Protein AF-A0A421CAV8-F1 (afdb_monomer_lite)

Radius of gyration: 19.78 Å; chains: 1; bounding box: 49×30×62 Å

Secondary structure (DSSP, 8-state):
-HHHHHHHHHHHHHHHHHTTTT--------EEEEEEEEETTS-EEEEEEEEEEEETTEEEEEEEETTEEEEEEEEEEEESEEEEEEEEGGG-EEEEEEEETTEEEEEEEETTTTEEEEEEEEE-

Foldseek 3Di:
DVVVVVVVVVVVVVCCVVVCVVDPQDDDPAAKKWKWWQWPVRDIFIKMDHWDDPDRFWIWGWIGTPNDIFIKIWTWDPPPFTWMWMATPPRQKIFTWTDDHFKIKGKMFGVVVTIIGIMMIGGD

pLDDT: mean 87.34, std 12.1, range [49.62, 98.44]

Sequence (124 aa):
MKKRFLTALSIFAIIVLLSGCLFFGLPNLNGSWDAVMLYSDGSSDIATFHIEQHVVYNYRGRFCLDSNCKELFGMISNDHEVSINTWTSESGIDFAGSVNKNTMSGTFTIFEPLAEGTWEATRR

Structure (mmCIF, N/CA/C/O backbone):
data_AF-A0A421CAV8-F1
#
_entry.id   AF-A0A421CAV8-F1
#
loop_
_atom_site.group_PDB
_atom_site.id
_atom_site.type_symbol
_atom_site.label_atom_id
_atom_site.label_alt_id
_atom_site.label_comp_id
_atom_site.label_asym_id
_atom_site.label_entity_id
_atom_site.label_seq_id
_atom_site.pdbx_PDB_ins_code
_atom_site.Cartn_x
_atom_site.Cartn_y
_atom_site.Cartn_z
_atom_site.occupancy
_atom_site.B_iso_or_equiv
_atom_site.auth_seq_id
_atom_site.auth_comp_id
_atom_site.auth_asym_id
_atom_site.auth_atom_id
_atom_site.pdbx_PDB_model_num
ATOM 1 N N . MET A 1 1 ? -34.389 16.449 43.320 1.00 55.62 1 MET A N 1
ATOM 2 C CA . MET A 1 1 ? -34.239 16.363 41.846 1.00 55.62 1 MET A CA 1
ATOM 3 C C . MET A 1 1 ? -32.785 16.285 41.370 1.00 55.62 1 MET A C 1
ATOM 5 O O . MET A 1 1 ? -32.514 15.442 40.529 1.00 55.62 1 MET A O 1
ATOM 9 N N . LYS A 1 2 ? -31.830 17.049 41.933 1.00 60.19 2 LYS A N 1
ATOM 10 C CA . LYS A 1 2 ? -30.416 17.061 41.482 1.00 60.19 2 LYS A CA 1
ATOM 11 C C . LYS A 1 2 ? -29.696 15.697 41.488 1.00 60.19 2 LYS A C 1
ATOM 13 O O . LYS A 1 2 ? -28.992 15.393 40.536 1.00 60.19 2 LYS A O 1
ATOM 18 N N . LYS A 1 3 ? -29.907 14.847 42.508 1.00 64.06 3 LYS A N 1
ATOM 19 C CA . LYS A 1 3 ? -29.233 13.532 42.604 1.00 64.06 3 LYS A CA 1
ATOM 20 C C . LYS A 1 3 ? -29.583 12.587 41.449 1.00 64.06 3 LYS A C 1
ATOM 22 O O . LYS A 1 3 ? -28.676 12.033 40.854 1.00 64.06 3 LYS A O 1
ATOM 27 N N . ARG A 1 4 ? -30.872 12.462 41.100 1.00 70.88 4 ARG A N 1
ATOM 28 C CA . ARG A 1 4 ? -31.343 11.568 40.021 1.00 70.88 4 ARG A CA 1
ATOM 29 C C . ARG A 1 4 ? -30.839 12.001 38.641 1.00 70.88 4 ARG A C 1
ATOM 31 O O . ARG A 1 4 ? -30.532 11.153 37.814 1.00 70.88 4 ARG A O 1
ATOM 38 N N . PHE A 1 5 ? -30.714 13.311 38.426 1.00 77.19 5 PHE A N 1
ATOM 39 C CA . PHE A 1 5 ? -30.167 13.873 37.192 1.00 77.19 5 PHE A CA 1
ATOM 40 C C . PHE A 1 5 ? -28.678 13.535 37.017 1.00 77.19 5 PHE A C 1
ATOM 42 O O . PHE A 1 5 ? -28.275 13.071 35.958 1.00 77.19 5 PHE A O 1
ATOM 49 N N . LEU A 1 6 ? -27.876 13.668 38.081 1.00 78.62 6 LEU A N 1
ATOM 50 C CA . LEU A 1 6 ? -26.456 13.288 38.081 1.00 78.62 6 LEU A CA 1
ATOM 51 C C . LEU A 1 6 ? -26.235 11.786 37.852 1.00 78.62 6 LEU A C 1
ATOM 53 O O . LEU A 1 6 ? -25.294 11.404 37.158 1.00 78.62 6 LEU A O 1
ATOM 57 N N . THR A 1 7 ? -27.110 10.935 38.398 1.00 81.50 7 THR A N 1
ATOM 58 C CA . THR A 1 7 ? -27.039 9.484 38.165 1.00 81.50 7 THR A CA 1
ATOM 59 C C . THR A 1 7 ? -27.330 9.145 36.706 1.00 81.50 7 THR A C 1
ATOM 61 O O . THR A 1 7 ? -26.589 8.376 36.104 1.00 81.50 7 THR A O 1
ATOM 64 N N . ALA A 1 8 ? -28.357 9.763 36.114 1.00 83.25 8 ALA A N 1
ATOM 65 C CA . ALA A 1 8 ? -28.691 9.570 34.705 1.00 83.25 8 ALA A CA 1
ATOM 66 C C . ALA A 1 8 ? -27.563 10.043 33.772 1.00 83.25 8 ALA A C 1
ATOM 68 O O . ALA A 1 8 ? -27.222 9.336 32.828 1.00 83.25 8 ALA A O 1
ATOM 69 N N . LEU A 1 9 ? -26.933 11.186 34.073 1.00 83.88 9 LEU A N 1
ATOM 70 C CA . LEU A 1 9 ? -25.809 11.702 33.288 1.00 83.88 9 LEU A CA 1
ATOM 71 C C . LEU A 1 9 ? -24.584 10.777 33.351 1.00 83.88 9 LEU A C 1
ATOM 73 O O . LEU A 1 9 ? -23.939 10.549 32.335 1.00 83.88 9 LEU A O 1
ATOM 77 N N . SER A 1 10 ? -24.285 10.218 34.530 1.00 82.94 10 SER A N 1
ATOM 78 C CA . SER A 1 10 ? -23.174 9.267 34.692 1.00 82.94 10 SER A CA 1
ATOM 79 C C . SER A 1 10 ? -23.426 7.969 33.936 1.00 82.94 10 SER A C 1
ATOM 81 O O . SER A 1 10 ? -22.530 7.475 33.265 1.00 82.94 10 SER A O 1
ATOM 83 N N . ILE A 1 11 ? -24.649 7.434 33.998 1.00 85.94 11 ILE A N 1
ATOM 84 C CA . ILE A 1 11 ? -25.018 6.226 33.251 1.00 85.94 11 ILE A CA 1
ATOM 85 C C . ILE A 1 11 ? -24.917 6.490 31.745 1.00 85.94 11 ILE A C 1
ATOM 87 O O . ILE A 1 11 ? -24.353 5.673 31.027 1.00 85.94 11 ILE A O 1
ATOM 91 N N . PHE A 1 12 ? -25.387 7.646 31.270 1.00 80.38 12 PHE A N 1
ATOM 92 C CA . PHE A 1 12 ? -25.267 8.024 29.862 1.00 80.38 12 PHE A CA 1
ATOM 93 C C . PHE A 1 12 ? -23.803 8.173 29.427 1.00 80.38 12 PHE A C 1
ATOM 95 O O . PHE A 1 12 ? -23.419 7.630 28.397 1.00 80.38 12 PHE A O 1
ATOM 102 N N . ALA A 1 13 ? -22.963 8.829 30.233 1.00 78.44 13 ALA A N 1
ATOM 103 C CA . ALA A 1 13 ? -21.532 8.949 29.962 1.00 78.44 13 ALA A CA 1
ATOM 104 C C . ALA A 1 13 ? -20.838 7.578 29.910 1.00 78.44 13 ALA A C 1
ATOM 106 O O . ALA A 1 13 ? -20.048 7.328 29.006 1.00 78.44 13 ALA A O 1
ATOM 107 N N . ILE A 1 14 ? -21.175 6.668 30.832 1.00 81.38 14 ILE A N 1
ATOM 108 C CA . ILE A 1 14 ? -20.668 5.290 30.839 1.00 81.38 14 ILE A CA 1
ATOM 109 C C . ILE A 1 14 ? -21.121 4.540 29.584 1.00 81.38 14 ILE A C 1
ATOM 111 O O . ILE A 1 14 ? -20.306 3.872 28.962 1.00 81.38 14 ILE A O 1
ATOM 115 N N . ILE A 1 15 ? -22.386 4.672 29.176 1.00 77.81 15 ILE A N 1
ATOM 116 C CA . ILE A 1 15 ? -22.902 4.034 27.958 1.00 77.81 15 ILE A CA 1
ATOM 117 C C . ILE A 1 15 ? -22.179 4.569 26.721 1.00 77.81 15 ILE A C 1
ATOM 119 O O . ILE A 1 15 ? -21.772 3.768 25.896 1.00 77.81 15 ILE A O 1
ATOM 123 N N . VAL A 1 16 ? -21.964 5.882 26.608 1.00 70.38 16 VAL A N 1
ATOM 124 C CA . VAL A 1 16 ? -21.239 6.497 25.479 1.00 70.38 16 VAL A CA 1
ATOM 125 C C . VAL A 1 16 ? -19.764 6.074 25.442 1.00 70.38 16 VAL A C 1
ATOM 127 O O . VAL A 1 16 ? -19.203 5.870 24.366 1.00 70.38 16 VAL A O 1
ATOM 130 N N . LEU A 1 17 ? -19.130 5.916 26.609 1.00 67.06 17 LEU A N 1
ATOM 131 C CA . LEU A 1 17 ? -17.759 5.409 26.724 1.00 67.06 17 LEU A CA 1
ATOM 132 C C . LEU A 1 17 ? -17.670 3.918 26.362 1.00 67.06 17 LEU A C 1
ATOM 134 O O . LEU A 1 17 ? -16.747 3.514 25.660 1.00 67.06 17 LEU A O 1
ATOM 138 N N . LEU A 1 18 ? -18.631 3.106 26.813 1.00 65.50 18 LEU A N 1
ATOM 139 C CA . LEU A 1 18 ? -18.684 1.662 26.559 1.00 65.50 18 LEU A CA 1
ATOM 140 C C . LEU A 1 18 ? -19.175 1.312 25.151 1.00 65.50 18 LEU A C 1
ATOM 142 O O . LEU A 1 18 ? -18.811 0.262 24.631 1.00 65.50 18 LEU A O 1
ATOM 146 N N . SER A 1 19 ? -19.984 2.166 24.521 1.00 64.12 19 SER A N 1
ATOM 147 C CA . SER A 1 19 ? -20.506 1.942 23.170 1.00 64.12 19 SER A CA 1
ATOM 148 C C . SER A 1 19 ? -19.455 2.147 22.083 1.00 64.12 19 SER A C 1
ATOM 150 O O . SER A 1 19 ? -19.751 1.935 20.910 1.00 64.12 19 SER A O 1
ATOM 152 N N . GLY A 1 20 ? -18.249 2.603 22.439 1.00 52.69 20 GLY A N 1
ATOM 153 C CA . GLY A 1 20 ? -17.198 2.892 21.469 1.00 52.69 20 GLY A CA 1
ATOM 154 C C . GLY A 1 20 ? -17.540 4.051 20.529 1.00 52.69 20 GLY A C 1
ATOM 155 O O . GLY A 1 20 ? -16.786 4.300 19.599 1.00 52.69 20 GLY A O 1
ATOM 156 N N . CYS A 1 21 ? -18.622 4.806 20.776 1.00 53.78 21 CYS A N 1
ATOM 157 C CA . CYS A 1 21 ? -19.035 5.939 19.935 1.00 53.78 21 CYS A CA 1
ATOM 158 C C . CYS A 1 21 ? -18.018 7.095 19.921 1.00 53.78 21 CYS A C 1
ATOM 160 O O . CYS A 1 21 ? -18.151 8.007 19.113 1.00 53.78 21 CYS A O 1
ATOM 162 N N . LEU A 1 22 ? -17.017 7.067 20.807 1.00 50.62 22 LEU A N 1
ATOM 163 C CA . LEU A 1 22 ? -15.892 8.007 20.819 1.00 50.62 22 LEU A CA 1
ATOM 164 C C . LEU A 1 22 ? -14.696 7.541 19.976 1.00 50.62 22 LEU A C 1
ATOM 166 O O . LEU A 1 22 ? -13.793 8.333 19.721 1.00 50.62 22 LEU A O 1
ATOM 170 N N . PHE A 1 23 ? -14.684 6.288 19.522 1.00 49.62 23 PHE A N 1
ATOM 171 C CA . PHE A 1 23 ? -13.670 5.779 18.613 1.00 49.62 23 PHE A CA 1
ATOM 172 C C . PHE A 1 23 ? -14.286 5.669 17.224 1.00 49.62 23 PHE A C 1
ATOM 174 O O . PHE A 1 23 ? -14.970 4.700 16.902 1.00 49.62 23 PHE A O 1
ATOM 181 N N . PHE A 1 24 ? -13.999 6.654 16.374 1.00 54.22 24 PHE A N 1
ATOM 182 C CA . PHE A 1 24 ? -14.008 6.442 14.929 1.00 54.22 24 PHE A CA 1
ATOM 183 C C . PHE A 1 24 ? -12.939 5.384 14.633 1.00 54.22 24 PHE A C 1
ATOM 185 O O . PHE A 1 24 ? -11.774 5.705 14.412 1.00 54.22 24 PHE A O 1
ATOM 192 N N . GLY A 1 25 ? -13.311 4.112 14.787 1.00 63.50 25 GLY A N 1
ATOM 193 C CA . GLY A 1 25 ? -12.400 2.985 14.692 1.00 63.50 25 GLY A CA 1
ATOM 194 C C . GLY A 1 25 ? -11.810 2.943 13.296 1.00 63.50 25 GLY A C 1
ATOM 195 O O . GLY A 1 25 ? -12.515 2.647 12.334 1.00 63.50 25 GLY A O 1
ATOM 196 N N . LEU A 1 26 ? -10.524 3.265 13.185 1.00 76.19 26 LEU A N 1
ATOM 197 C CA . LEU A 1 26 ? -9.790 3.016 11.957 1.00 76.19 26 LEU A CA 1
ATOM 198 C C . LEU A 1 26 ? -9.801 1.509 11.672 1.00 76.19 26 LEU A C 1
ATOM 200 O O . LEU A 1 26 ? -9.791 0.706 12.615 1.00 76.19 26 LEU A O 1
ATOM 204 N N . PRO A 1 27 ? -9.837 1.104 10.394 1.00 81.12 27 PRO A N 1
ATOM 205 C CA . PRO A 1 27 ? -9.771 -0.296 10.035 1.00 81.12 27 PRO A CA 1
ATOM 206 C C . PRO A 1 27 ? -8.479 -0.886 10.589 1.00 81.12 27 PRO A C 1
ATOM 208 O O . PRO A 1 27 ? -7.408 -0.287 10.513 1.00 81.12 27 PRO A O 1
ATOM 211 N N . ASN A 1 28 ? -8.595 -2.081 11.159 1.00 86.56 28 ASN A N 1
ATOM 212 C CA . ASN A 1 28 ? -7.429 -2.857 11.535 1.00 86.56 28 ASN A CA 1
ATOM 213 C C . ASN A 1 28 ? -6.724 -3.277 10.245 1.00 86.56 28 ASN A C 1
ATOM 215 O O . ASN A 1 28 ? -7.293 -4.083 9.507 1.00 86.56 28 ASN A O 1
ATOM 219 N N . LEU A 1 29 ? -5.520 -2.764 9.988 1.00 90.81 29 LEU A N 1
ATOM 220 C CA . LEU A 1 29 ? -4.727 -3.105 8.800 1.00 90.81 29 LEU A CA 1
ATOM 221 C C . LEU A 1 29 ? -3.773 -4.280 9.020 1.00 90.81 29 LEU A C 1
ATOM 223 O O . LEU A 1 29 ? -3.183 -4.758 8.055 1.00 90.81 29 LEU A O 1
ATOM 227 N N . ASN A 1 30 ? -3.649 -4.784 10.252 1.00 92.81 30 ASN A N 1
ATOM 228 C CA . ASN A 1 30 ? -2.702 -5.849 10.582 1.00 92.81 30 ASN A CA 1
ATOM 229 C C . ASN A 1 30 ? -2.851 -7.077 9.676 1.00 92.81 30 ASN A C 1
ATOM 231 O O . ASN A 1 30 ? -3.967 -7.485 9.341 1.00 92.81 30 ASN A O 1
ATOM 235 N N . GLY A 1 31 ? -1.723 -7.701 9.352 1.00 94.88 31 GLY A N 1
ATOM 236 C CA . GLY A 1 31 ? -1.669 -8.948 8.597 1.00 94.88 31 GLY A CA 1
ATOM 237 C C . GLY A 1 31 ? -1.088 -8.784 7.199 1.00 94.88 31 GLY A C 1
ATOM 238 O O . GLY A 1 31 ? -0.372 -7.825 6.914 1.00 94.88 31 GLY A O 1
ATOM 239 N N . SER A 1 32 ? -1.357 -9.772 6.347 1.00 96.06 32 SER A N 1
ATOM 240 C CA . SER A 1 32 ? -0.816 -9.829 4.988 1.00 96.06 32 SER A CA 1
ATOM 241 C C . SER A 1 32 ? -1.879 -9.443 3.966 1.00 96.06 32 SER A C 1
ATOM 243 O O . SER A 1 32 ? -3.040 -9.832 4.103 1.00 96.06 32 SER A O 1
ATOM 245 N N . TRP A 1 33 ? -1.467 -8.705 2.945 1.00 96.56 33 TRP A N 1
ATOM 246 C CA . TRP A 1 33 ? -2.314 -8.254 1.852 1.00 96.56 33 TRP A CA 1
ATOM 247 C C . TRP A 1 33 ? -1.639 -8.585 0.532 1.00 96.56 33 TRP A C 1
ATOM 249 O O . TRP A 1 33 ? -0.518 -8.141 0.284 1.00 96.56 33 TRP A O 1
ATOM 259 N N . ASP A 1 34 ? -2.325 -9.361 -0.294 1.00 97.00 34 ASP A N 1
ATOM 260 C CA . ASP A 1 34 ? -1.890 -9.690 -1.645 1.00 97.00 34 ASP A CA 1
ATOM 261 C C . ASP A 1 34 ? -2.282 -8.537 -2.564 1.00 97.00 34 ASP A C 1
ATOM 263 O O . ASP A 1 34 ? -3.453 -8.166 -2.605 1.00 97.00 34 ASP A O 1
ATOM 267 N N . ALA A 1 35 ? -1.305 -7.948 -3.248 1.00 96.81 35 ALA A N 1
ATOM 268 C CA . ALA A 1 35 ? -1.468 -6.755 -4.061 1.00 96.81 35 ALA A CA 1
ATOM 269 C C . ALA A 1 35 ? -1.193 -7.038 -5.536 1.00 96.81 35 ALA A C 1
ATOM 271 O O . ALA A 1 35 ? -0.244 -7.739 -5.877 1.00 96.81 35 ALA A O 1
ATOM 272 N N . VAL A 1 36 ? -1.997 -6.439 -6.404 1.00 97.62 36 VAL A N 1
ATOM 273 C CA . VAL A 1 36 ? -1.757 -6.360 -7.842 1.00 97.62 36 VAL A CA 1
ATOM 274 C C . VAL A 1 36 ? -1.388 -4.921 -8.161 1.00 97.62 36 VAL A C 1
ATOM 276 O O . VAL A 1 36 ? -2.158 -4.004 -7.875 1.00 97.62 36 VAL A O 1
ATOM 279 N N . MET A 1 37 ? -0.204 -4.724 -8.732 1.00 97.12 37 MET A N 1
ATOM 280 C CA . MET A 1 37 ? 0.273 -3.435 -9.222 1.00 97.12 37 MET A CA 1
ATOM 281 C C . MET A 1 37 ? 0.057 -3.384 -10.729 1.00 97.12 37 MET A C 1
ATOM 283 O O . MET A 1 37 ? 0.509 -4.273 -11.440 1.00 97.12 37 MET A O 1
ATOM 287 N N . LEU A 1 38 ? -0.636 -2.358 -11.212 1.00 98.25 38 LEU A N 1
ATOM 288 C CA . LEU A 1 38 ? -0.863 -2.089 -12.628 1.00 98.25 38 LEU A CA 1
ATOM 289 C C . LEU A 1 38 ? -0.115 -0.811 -13.000 1.00 98.25 38 LEU A C 1
ATOM 291 O O . LEU A 1 38 ? -0.473 0.272 -12.535 1.00 98.25 38 LEU A O 1
ATOM 295 N N . TYR A 1 39 ? 0.918 -0.945 -13.821 1.00 97.44 39 TYR A N 1
ATOM 296 C CA . TYR A 1 39 ? 1.751 0.164 -14.269 1.00 97.44 39 TYR A CA 1
ATOM 297 C C . TYR A 1 39 ? 1.067 0.943 -15.392 1.00 97.44 39 TYR A C 1
ATOM 299 O O . TYR A 1 39 ? 0.274 0.399 -16.165 1.00 97.44 39 TYR A O 1
ATOM 307 N N . SER A 1 40 ? 1.409 2.224 -15.527 1.00 96.44 40 SER A N 1
ATOM 308 C CA . SER A 1 40 ? 0.868 3.095 -16.581 1.00 96.44 40 SER A CA 1
ATOM 309 C C . SER A 1 40 ? 1.181 2.626 -18.010 1.00 96.44 40 SER A C 1
ATOM 311 O O . SER A 1 40 ? 0.488 3.025 -18.944 1.00 96.44 40 SER A O 1
ATOM 313 N N . ASP A 1 41 ? 2.193 1.774 -18.206 1.00 95.25 41 ASP A N 1
ATOM 314 C CA . ASP A 1 41 ? 2.510 1.158 -19.504 1.00 95.25 41 ASP A CA 1
ATOM 315 C C . ASP A 1 41 ? 1.635 -0.069 -19.838 1.00 95.25 41 ASP A C 1
ATOM 317 O O . ASP A 1 41 ? 1.749 -0.643 -20.923 1.00 95.25 41 ASP A O 1
ATOM 321 N N . GLY A 1 42 ? 0.734 -0.451 -18.927 1.00 95.81 42 GLY A N 1
ATOM 322 C CA . GLY A 1 42 ? -0.176 -1.584 -19.056 1.00 95.81 42 GLY A CA 1
ATOM 323 C C . GLY A 1 42 ? 0.390 -2.917 -18.563 1.00 95.81 42 GLY A C 1
ATOM 324 O O . GLY A 1 42 ? -0.334 -3.914 -18.595 1.00 95.81 42 GLY A O 1
ATOM 325 N N . SER A 1 43 ? 1.646 -2.962 -18.109 1.00 96.62 43 SER A N 1
ATOM 326 C CA . SER A 1 43 ? 2.206 -4.135 -17.433 1.00 96.62 43 SER A CA 1
ATOM 327 C C . SER A 1 43 ? 1.659 -4.277 -16.007 1.00 96.62 43 SER A C 1
ATOM 329 O O . SER A 1 43 ? 1.073 -3.345 -15.447 1.00 96.62 43 SER A O 1
ATOM 331 N N . SER A 1 44 ? 1.815 -5.460 -15.411 1.00 96.62 44 SER A N 1
ATOM 332 C CA . SER A 1 44 ? 1.336 -5.724 -14.054 1.00 96.62 44 SER A CA 1
ATOM 333 C C . SER A 1 44 ? 2.238 -6.680 -13.290 1.00 96.62 44 SER A C 1
ATOM 335 O O . SER A 1 44 ? 2.633 -7.700 -13.856 1.00 96.62 44 SER A O 1
ATOM 337 N N . ASP A 1 45 ? 2.411 -6.422 -11.996 1.00 96.25 45 ASP A N 1
ATOM 338 C CA . ASP A 1 45 ? 3.134 -7.286 -11.063 1.00 96.25 45 ASP A CA 1
ATOM 339 C C . ASP A 1 45 ? 2.271 -7.672 -9.859 1.00 96.25 45 ASP A C 1
ATOM 341 O O . ASP A 1 45 ? 1.255 -7.041 -9.548 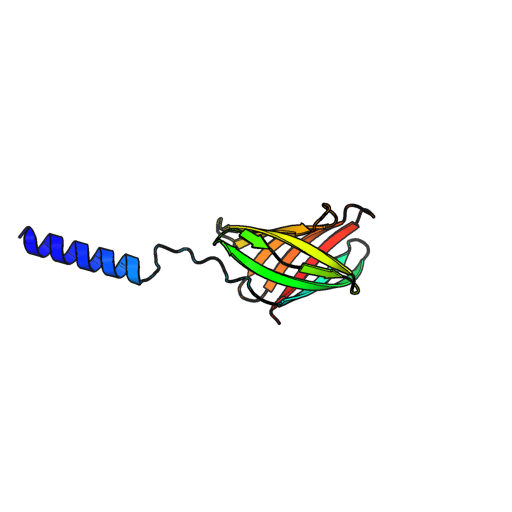1.00 96.25 45 ASP A O 1
ATOM 345 N N . ILE A 1 46 ? 2.705 -8.716 -9.153 1.00 95.94 46 ILE A N 1
ATOM 346 C CA . ILE A 1 46 ? 2.117 -9.141 -7.884 1.00 95.94 46 ILE A CA 1
ATOM 347 C C . ILE A 1 46 ? 3.081 -8.784 -6.758 1.00 95.94 46 ILE A C 1
ATOM 349 O O . ILE A 1 46 ? 4.271 -9.094 -6.806 1.00 95.94 46 ILE A O 1
ATOM 353 N N . ALA A 1 47 ? 2.542 -8.175 -5.712 1.00 96.00 47 ALA A N 1
ATOM 354 C CA . ALA A 1 47 ? 3.276 -7.796 -4.522 1.00 96.00 47 ALA A CA 1
ATOM 355 C C . ALA A 1 47 ? 2.547 -8.242 -3.251 1.00 96.00 47 ALA A C 1
ATOM 357 O O . ALA A 1 47 ? 1.408 -8.713 -3.272 1.00 96.00 47 ALA A O 1
ATOM 358 N N . THR A 1 48 ? 3.205 -8.099 -2.107 1.00 96.81 48 THR A N 1
ATOM 359 C CA . THR A 1 48 ? 2.595 -8.376 -0.805 1.00 96.81 48 THR A CA 1
ATOM 360 C C . THR A 1 48 ? 2.950 -7.286 0.191 1.00 96.81 48 THR A C 1
ATOM 362 O O . THR A 1 48 ? 4.125 -6.964 0.370 1.00 96.81 48 THR A O 1
ATOM 365 N N . PHE A 1 49 ? 1.943 -6.763 0.890 1.00 96.69 49 PHE A N 1
ATOM 366 C CA . PHE A 1 49 ? 2.138 -5.956 2.091 1.00 96.69 49 PHE A CA 1
ATOM 367 C C . PHE A 1 49 ? 2.013 -6.846 3.325 1.00 96.69 49 PHE A C 1
ATOM 369 O O . PHE A 1 49 ? 1.031 -7.566 3.488 1.00 96.69 49 PHE A O 1
ATOM 376 N N . HIS A 1 50 ? 2.967 -6.752 4.239 1.00 96.62 50 HIS A N 1
ATOM 377 C CA . HIS A 1 50 ? 2.853 -7.262 5.599 1.00 96.62 50 HIS A CA 1
ATOM 378 C C . HIS A 1 50 ? 2.796 -6.067 6.535 1.00 96.62 50 HIS A C 1
ATOM 380 O O . HIS A 1 50 ? 3.783 -5.347 6.639 1.00 96.62 50 HIS A O 1
ATOM 386 N N . ILE A 1 51 ? 1.657 -5.847 7.186 1.00 95.75 51 ILE A N 1
ATOM 387 C CA . ILE A 1 51 ? 1.391 -4.657 7.993 1.00 95.75 51 ILE A CA 1
ATOM 388 C C . ILE A 1 51 ? 1.312 -5.024 9.477 1.00 95.75 51 ILE A C 1
ATOM 390 O O . ILE A 1 51 ? 0.576 -5.927 9.878 1.00 95.75 51 ILE A O 1
ATOM 394 N N . GLU A 1 52 ? 2.038 -4.255 10.283 1.00 94.44 52 GLU A N 1
ATOM 395 C CA . GLU A 1 52 ? 1.979 -4.192 11.739 1.00 94.44 52 GLU A CA 1
ATOM 396 C C . GLU A 1 52 ? 1.570 -2.769 12.152 1.00 94.44 52 GLU A C 1
ATOM 398 O O . GLU A 1 52 ? 2.332 -1.805 12.043 1.00 94.44 52 GLU A O 1
ATOM 403 N N . GLN A 1 53 ? 0.339 -2.615 12.624 1.00 88.81 53 GLN A N 1
ATOM 404 C CA . GLN A 1 53 ? -0.217 -1.360 13.108 1.00 88.81 53 GLN A CA 1
ATOM 405 C C . GLN A 1 53 ? 0.174 -1.160 14.576 1.00 88.81 53 GLN A C 1
ATOM 407 O O . GLN A 1 53 ? -0.328 -1.841 15.468 1.00 88.81 53 GLN A O 1
ATOM 412 N N . HIS A 1 54 ? 1.091 -0.221 14.820 1.00 74.62 54 HIS A N 1
ATOM 413 C CA . HIS A 1 54 ? 1.635 0.064 16.155 1.00 74.62 54 HIS A CA 1
ATOM 414 C C . HIS A 1 54 ? 0.818 1.089 16.935 1.00 74.62 54 HIS A C 1
ATOM 416 O O . HIS A 1 54 ? 0.727 1.019 18.159 1.00 74.62 54 HIS A O 1
ATOM 422 N N . VAL A 1 55 ? 0.256 2.069 16.229 1.00 71.00 55 VAL A N 1
ATOM 423 C CA . VAL A 1 55 ? -0.551 3.155 16.790 1.00 71.00 55 VAL A CA 1
ATOM 424 C C . VAL A 1 55 ? -1.793 3.290 15.920 1.00 71.00 55 VAL A C 1
ATO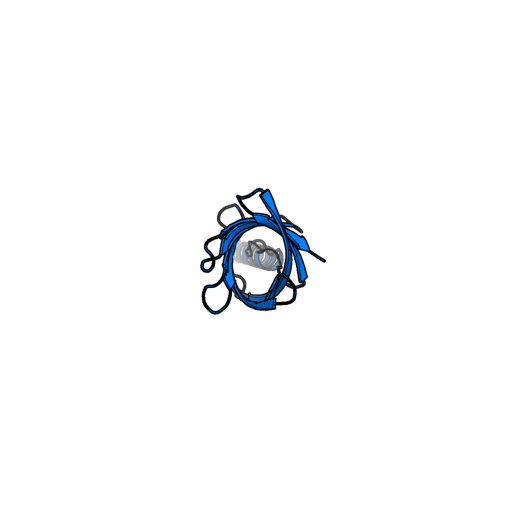M 426 O O . VAL A 1 55 ? -1.792 2.871 14.767 1.00 71.00 55 VAL A O 1
ATOM 429 N N . VAL A 1 56 ? -2.856 3.894 16.450 1.00 73.12 56 VAL A N 1
ATOM 430 C CA . VAL A 1 56 ? -4.112 4.120 15.718 1.00 73.12 56 VAL A CA 1
ATOM 431 C C . VAL A 1 56 ? -3.847 4.686 14.312 1.00 73.12 56 VAL A C 1
ATOM 433 O O . VAL A 1 56 ? -4.343 4.116 13.349 1.00 73.12 56 VAL A O 1
ATOM 436 N N . TYR A 1 57 ? -2.975 5.691 14.179 1.00 83.81 57 TYR A N 1
ATOM 437 C CA . TYR A 1 57 ? -2.722 6.407 12.919 1.00 83.81 57 TYR A CA 1
ATOM 438 C C . TYR A 1 57 ? -1.457 5.993 12.154 1.00 83.81 57 TYR A C 1
ATOM 440 O O . TYR A 1 57 ? -1.216 6.539 11.086 1.00 83.81 57 TYR A O 1
ATOM 448 N N . ASN A 1 58 ? -0.640 5.069 12.672 1.00 90.88 58 ASN A N 1
ATOM 449 C CA . ASN A 1 58 ? 0.642 4.707 12.055 1.00 90.88 58 ASN A CA 1
ATOM 450 C C . ASN A 1 58 ? 0.832 3.191 12.020 1.00 90.88 58 ASN A C 1
ATOM 452 O O . ASN A 1 58 ? 0.519 2.483 12.984 1.00 90.88 58 ASN A O 1
ATOM 456 N N . TYR A 1 59 ? 1.443 2.702 10.950 1.00 93.19 59 TYR A N 1
ATOM 457 C CA . TYR A 1 59 ? 1.831 1.307 10.804 1.00 93.19 59 TYR A CA 1
ATOM 458 C C . TYR A 1 59 ? 3.206 1.183 10.153 1.00 93.19 59 TYR A C 1
ATOM 460 O O . TYR A 1 59 ? 3.726 2.115 9.539 1.00 93.19 59 TYR A O 1
ATOM 468 N N . ARG A 1 60 ? 3.810 0.014 10.329 1.00 95.38 60 ARG A N 1
ATOM 469 C CA . ARG A 1 60 ? 5.066 -0.373 9.690 1.00 95.38 60 ARG A CA 1
ATOM 470 C C . ARG A 1 60 ? 4.945 -1.788 9.151 1.00 95.38 60 ARG A C 1
ATOM 472 O O . ARG A 1 60 ? 3.937 -2.451 9.381 1.00 95.38 60 ARG A O 1
ATOM 479 N N . GLY A 1 61 ? 5.983 -2.272 8.491 1.00 95.56 61 GLY A N 1
ATOM 480 C CA . GLY A 1 61 ? 6.072 -3.671 8.110 1.00 95.56 61 GLY A CA 1
ATOM 481 C C . GLY A 1 61 ? 6.970 -3.880 6.907 1.00 95.56 61 GLY A C 1
ATOM 482 O O . GLY A 1 61 ? 8.055 -3.306 6.855 1.00 95.56 61 GLY A O 1
ATOM 483 N N . ARG A 1 62 ? 6.546 -4.714 5.954 1.00 95.88 62 ARG A N 1
ATOM 484 C CA . ARG A 1 62 ? 7.355 -5.061 4.778 1.00 95.88 62 ARG A CA 1
ATOM 485 C C . ARG A 1 62 ? 6.531 -5.135 3.506 1.00 95.88 62 ARG A C 1
ATOM 487 O O . ARG A 1 62 ? 5.450 -5.716 3.512 1.00 95.88 62 ARG A O 1
ATOM 494 N N . PHE A 1 63 ? 7.052 -4.558 2.437 1.00 95.94 63 PHE A N 1
ATOM 495 C CA . PHE A 1 63 ? 6.494 -4.637 1.095 1.00 95.94 63 PHE A CA 1
ATOM 496 C C . PHE A 1 63 ? 7.411 -5.511 0.243 1.00 95.94 63 PHE A C 1
ATOM 498 O O . PHE A 1 63 ? 8.609 -5.244 0.196 1.00 95.94 63 PHE A O 1
ATOM 505 N N . CYS A 1 64 ? 6.879 -6.549 -0.397 1.00 95.00 64 CYS A N 1
ATOM 506 C CA . CYS A 1 64 ? 7.650 -7.478 -1.219 1.00 95.00 64 CYS A CA 1
ATOM 507 C C . CYS A 1 64 ? 7.144 -7.463 -2.663 1.00 95.00 64 CYS A C 1
ATOM 509 O O . CYS A 1 64 ? 5.975 -7.758 -2.890 1.00 95.00 64 CYS A O 1
ATOM 511 N N . LEU A 1 65 ? 8.035 -7.171 -3.610 1.00 92.50 65 LEU A N 1
ATOM 512 C CA . LEU A 1 65 ? 7.814 -7.215 -5.058 1.00 92.50 65 LEU A CA 1
ATOM 513 C C . LEU A 1 65 ? 8.864 -8.154 -5.661 1.00 92.50 65 LEU A C 1
ATOM 515 O O . LEU A 1 65 ? 10.051 -7.982 -5.388 1.00 92.50 65 LEU A O 1
ATOM 519 N N . ASP A 1 66 ? 8.449 -9.176 -6.410 1.00 84.38 66 ASP A N 1
ATOM 520 C CA . ASP A 1 66 ? 9.351 -10.168 -7.023 1.00 84.38 66 ASP A CA 1
ATOM 521 C C . ASP A 1 66 ? 10.402 -10.756 -6.062 1.00 84.38 66 ASP A C 1
ATOM 523 O O . ASP A 1 66 ? 11.578 -10.909 -6.383 1.00 84.38 66 ASP A O 1
ATOM 527 N N . SER A 1 67 ? 9.979 -11.106 -4.843 1.00 81.31 67 SER A N 1
ATOM 528 C CA . SER A 1 67 ? 10.834 -11.605 -3.742 1.00 81.31 67 SER A CA 1
ATOM 529 C C . SER A 1 67 ? 11.781 -10.575 -3.109 1.00 81.31 67 SER A C 1
ATOM 531 O O . SER A 1 67 ? 12.390 -10.872 -2.080 1.00 81.31 67 SER A O 1
ATOM 533 N N . ASN A 1 68 ? 11.874 -9.360 -3.653 1.00 89.56 68 ASN A N 1
ATOM 534 C CA . ASN A 1 68 ? 12.610 -8.260 -3.042 1.00 89.56 68 ASN A CA 1
ATOM 535 C C . ASN A 1 68 ? 11.716 -7.542 -2.035 1.00 89.56 68 ASN A C 1
ATOM 537 O O . ASN A 1 68 ? 10.725 -6.910 -2.399 1.00 89.56 68 ASN A O 1
ATOM 541 N N . CYS A 1 69 ? 12.081 -7.635 -0.759 1.00 93.31 69 CYS A N 1
ATOM 542 C CA . CYS A 1 69 ? 11.333 -7.016 0.324 1.00 93.31 69 CYS A CA 1
ATOM 543 C C . CYS A 1 69 ? 12.021 -5.746 0.825 1.00 93.31 69 CYS A C 1
ATOM 545 O O . CYS A 1 69 ? 13.215 -5.753 1.119 1.00 93.31 69 CYS A O 1
ATOM 547 N N . LYS A 1 70 ? 11.237 -4.684 0.990 1.00 93.31 70 LYS A N 1
ATOM 548 C CA . LYS A 1 70 ? 11.633 -3.417 1.608 1.00 93.31 70 LYS A CA 1
ATOM 549 C C . LYS A 1 70 ? 10.848 -3.221 2.896 1.00 93.31 70 LYS A C 1
ATOM 551 O O . LYS A 1 70 ? 9.719 -3.707 3.011 1.00 93.31 70 LYS A O 1
ATOM 556 N N . GLU A 1 71 ? 11.418 -2.515 3.865 1.00 95.62 71 GLU A N 1
ATOM 557 C CA . GLU A 1 71 ? 10.613 -2.060 5.000 1.00 95.62 71 GLU A CA 1
ATOM 558 C C . GLU A 1 71 ? 9.566 -1.070 4.488 1.00 95.62 71 GLU A C 1
ATOM 560 O O . GLU A 1 71 ? 9.822 -0.339 3.533 1.00 95.62 71 GLU A O 1
ATOM 565 N N . LEU A 1 72 ? 8.384 -1.059 5.096 1.00 94.31 72 LEU A N 1
ATOM 566 C CA . LEU A 1 72 ? 7.336 -0.087 4.797 1.00 94.31 72 LEU A CA 1
ATOM 567 C C . LEU A 1 72 ? 6.991 0.696 6.057 1.00 94.31 72 LEU A C 1
ATOM 569 O O . LEU A 1 72 ? 6.950 0.142 7.160 1.00 94.31 72 LEU A O 1
ATOM 573 N N . PHE A 1 73 ? 6.665 1.964 5.866 1.00 95.00 73 PHE A N 1
ATOM 574 C CA . PHE A 1 73 ? 6.101 2.848 6.873 1.00 95.00 73 PHE A CA 1
ATOM 575 C C . PHE A 1 73 ? 4.845 3.468 6.293 1.00 95.00 73 PHE A C 1
ATOM 577 O O . PHE A 1 73 ? 4.795 3.761 5.102 1.00 95.00 73 PHE A O 1
ATOM 584 N N . GLY A 1 74 ? 3.822 3.671 7.111 1.00 94.31 74 GLY A N 1
ATOM 585 C CA . GLY A 1 74 ? 2.636 4.341 6.624 1.00 94.31 74 GLY A CA 1
ATOM 586 C C . GLY A 1 74 ? 1.802 4.999 7.699 1.00 94.31 74 GLY A C 1
ATOM 587 O O . GLY A 1 74 ? 1.902 4.707 8.894 1.00 94.31 74 GLY A O 1
ATOM 588 N N . MET A 1 75 ? 0.970 5.914 7.227 1.00 93.62 75 MET A N 1
ATOM 589 C CA . MET A 1 75 ? 0.037 6.699 8.015 1.00 93.62 75 MET A CA 1
ATOM 590 C C . MET A 1 75 ? -1.384 6.412 7.554 1.00 93.62 75 MET A C 1
ATOM 592 O O . MET A 1 75 ? -1.631 6.210 6.366 1.00 93.62 75 MET A O 1
ATOM 596 N N . ILE A 1 76 ? -2.307 6.411 8.507 1.00 91.12 76 ILE A N 1
ATOM 597 C CA . ILE A 1 76 ? -3.743 6.286 8.287 1.00 91.12 76 ILE A CA 1
ATOM 598 C C . ILE A 1 76 ? -4.376 7.619 8.672 1.00 91.12 76 ILE A C 1
ATOM 600 O O . ILE A 1 76 ? -4.155 8.115 9.778 1.00 91.12 76 ILE A O 1
ATOM 604 N N . SER A 1 77 ? -5.193 8.178 7.791 1.00 89.06 77 SER A N 1
ATOM 605 C CA . SER A 1 77 ? -6.069 9.307 8.094 1.00 89.06 77 SER A CA 1
ATOM 606 C C . SER A 1 77 ? -7.520 8.918 7.837 1.00 89.06 77 SER A C 1
ATOM 608 O O . SER A 1 77 ? -7.811 7.977 7.104 1.00 89.06 77 SER A O 1
ATOM 610 N N . ASN A 1 78 ? -8.447 9.615 8.488 1.00 85.44 78 ASN A N 1
ATOM 611 C CA . ASN A 1 78 ? -9.877 9.427 8.279 1.00 85.44 78 ASN A CA 1
ATOM 612 C C . ASN A 1 78 ? -10.537 10.797 8.207 1.00 85.44 78 ASN A C 1
ATOM 614 O O . ASN A 1 78 ? -10.799 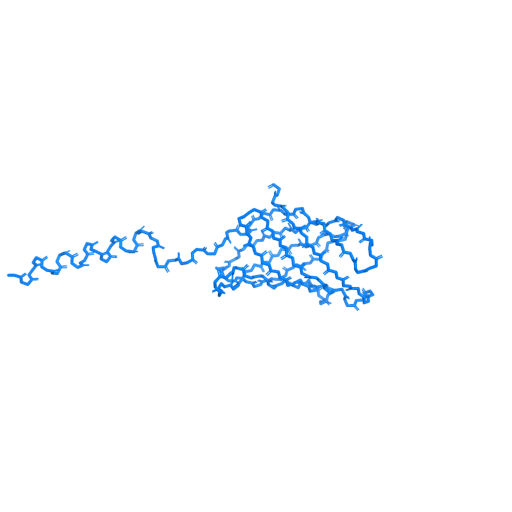11.419 9.236 1.00 85.44 78 ASN A O 1
ATOM 618 N N . ASP A 1 79 ? -10.751 11.250 6.978 1.00 76.62 79 ASP A N 1
ATOM 619 C CA . ASP A 1 79 ? -11.513 12.451 6.657 1.00 76.62 79 ASP A CA 1
ATOM 620 C C . ASP A 1 79 ? -12.651 12.036 5.719 1.00 76.62 79 ASP A C 1
ATOM 622 O O . ASP A 1 79 ? -12.577 12.210 4.508 1.00 76.62 79 ASP A O 1
ATOM 626 N N . HIS A 1 80 ? -13.679 11.394 6.291 1.00 77.38 80 HIS A N 1
ATOM 627 C CA . HIS A 1 80 ? -14.824 10.754 5.611 1.00 77.38 80 HIS A CA 1
ATOM 628 C C . HIS A 1 80 ? -14.504 9.430 4.897 1.00 77.38 80 HIS A C 1
ATOM 630 O O . HIS A 1 80 ? -15.329 8.515 4.912 1.00 77.38 80 HIS A O 1
ATOM 636 N N . GLU A 1 81 ? -13.305 9.306 4.336 1.00 84.56 81 GLU A N 1
ATOM 637 C CA . GLU A 1 81 ? -12.735 8.071 3.803 1.00 84.56 81 GLU A CA 1
ATOM 638 C C . GLU A 1 81 ? -11.439 7.742 4.551 1.00 84.56 81 GLU A C 1
ATOM 640 O O . GLU A 1 81 ? -10.698 8.635 4.972 1.00 84.56 81 GLU A O 1
ATOM 645 N N . VAL A 1 82 ? -11.170 6.450 4.749 1.00 88.12 82 VAL A N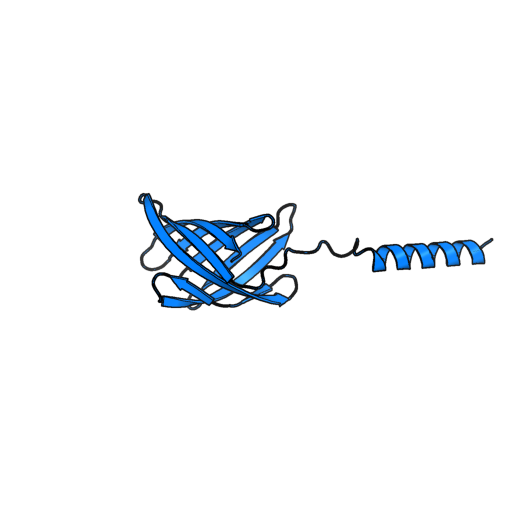 1
ATOM 646 C CA . VAL A 1 82 ? -9.917 6.021 5.368 1.00 88.12 82 VAL A CA 1
ATOM 647 C C . VAL A 1 82 ? -8.835 6.024 4.304 1.00 88.12 82 VAL A C 1
ATOM 649 O O . VAL A 1 82 ? -8.783 5.108 3.486 1.00 88.12 82 VAL A O 1
ATOM 652 N N . SER A 1 83 ? -7.968 7.028 4.334 1.00 91.81 83 SER A N 1
ATOM 653 C CA . SER A 1 83 ? -6.815 7.119 3.446 1.00 91.81 83 SER A CA 1
ATOM 654 C C . SER A 1 83 ? -5.576 6.514 4.089 1.00 91.81 83 SER A C 1
ATOM 656 O O . SER A 1 83 ? -5.384 6.570 5.308 1.00 91.81 83 SER A O 1
ATOM 658 N N . ILE A 1 84 ? -4.709 5.966 3.249 1.00 93.44 84 ILE A N 1
ATOM 659 C CA . ILE A 1 84 ? -3.379 5.512 3.625 1.00 93.44 84 ILE A CA 1
ATOM 660 C C . ILE A 1 84 ? -2.333 6.187 2.753 1.00 93.44 84 ILE A C 1
ATOM 662 O O . ILE A 1 84 ? -2.506 6.326 1.546 1.00 93.44 84 ILE A O 1
ATOM 666 N N . ASN A 1 85 ? -1.235 6.575 3.386 1.00 94.75 85 ASN A N 1
ATOM 667 C CA . ASN A 1 85 ? -0.013 6.962 2.699 1.00 94.75 85 ASN A CA 1
ATOM 668 C C . ASN A 1 85 ?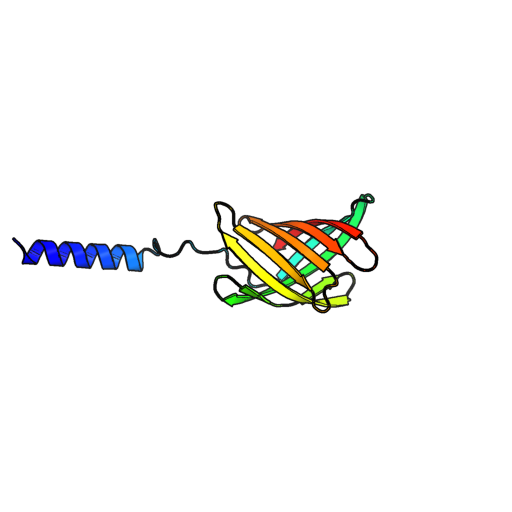 1.094 6.048 3.204 1.00 94.75 85 ASN A C 1
ATOM 670 O O . ASN A 1 85 ? 1.319 5.980 4.414 1.00 94.75 85 ASN A O 1
ATOM 674 N N . THR A 1 86 ? 1.735 5.324 2.300 1.00 94.81 86 THR A N 1
ATOM 675 C CA . THR A 1 86 ? 2.784 4.348 2.597 1.00 94.81 86 THR A CA 1
ATOM 676 C C . THR A 1 86 ? 4.032 4.717 1.821 1.00 94.81 86 THR A C 1
ATOM 678 O O . THR A 1 86 ? 3.937 5.105 0.667 1.00 94.81 86 THR A O 1
ATOM 681 N N . TRP A 1 87 ? 5.202 4.538 2.411 1.00 95.06 87 TRP A N 1
ATOM 682 C CA . TRP A 1 87 ? 6.477 4.660 1.719 1.00 95.06 87 TRP A CA 1
ATOM 683 C C . TRP A 1 87 ? 7.402 3.530 2.155 1.00 95.06 87 TRP A C 1
ATOM 685 O O . TRP A 1 87 ? 7.359 3.072 3.303 1.00 95.06 87 TRP A O 1
ATOM 695 N N . THR A 1 88 ? 8.232 3.042 1.238 1.00 94.38 88 THR A N 1
ATOM 696 C CA . THR A 1 88 ? 9.241 2.032 1.571 1.00 94.38 88 THR A CA 1
ATOM 697 C C . THR A 1 88 ? 10.515 2.670 2.123 1.00 94.38 88 THR A C 1
ATOM 699 O O . THR A 1 88 ? 10.796 3.841 1.863 1.00 94.38 88 THR A O 1
ATOM 702 N N . SER A 1 89 ? 11.337 1.896 2.837 1.00 87.19 89 SER A N 1
ATOM 703 C CA . SER A 1 89 ? 12.705 2.296 3.181 1.00 87.19 89 SER A CA 1
ATOM 704 C C . SER A 1 89 ? 13.455 2.783 1.942 1.00 87.19 89 SER A C 1
ATOM 706 O O . SER A 1 89 ? 13.222 2.291 0.833 1.00 87.19 89 SER A O 1
ATOM 708 N N . GLU A 1 90 ? 14.347 3.754 2.151 1.00 78.31 90 GLU A N 1
ATOM 709 C CA . GLU A 1 90 ? 15.160 4.368 1.090 1.00 78.31 90 GLU A CA 1
ATOM 710 C C . GLU A 1 90 ? 14.328 5.097 0.016 1.00 78.31 90 GLU A C 1
ATOM 712 O O . GLU A 1 90 ? 14.799 5.284 -1.099 1.00 78.31 90 GLU A O 1
ATOM 717 N N . SER A 1 91 ? 13.092 5.509 0.348 1.00 65.50 91 SER A N 1
ATOM 718 C CA . SER A 1 91 ? 12.177 6.261 -0.531 1.00 65.50 91 SER A CA 1
ATOM 719 C C . SER A 1 91 ? 12.034 5.643 -1.926 1.00 65.50 91 SER A C 1
ATOM 721 O O . SER A 1 91 ? 11.981 6.348 -2.926 1.00 65.50 91 SER A O 1
ATOM 723 N N . GLY A 1 92 ? 12.029 4.308 -2.010 1.00 86.56 92 GLY A N 1
ATOM 724 C CA . GLY A 1 92 ? 11.999 3.609 -3.295 1.00 86.56 92 GLY A CA 1
ATOM 725 C C . GLY A 1 92 ? 10.621 3.584 -3.955 1.00 86.56 92 GLY A C 1
ATOM 726 O O . GLY A 1 92 ? 10.546 3.590 -5.182 1.00 86.56 92 GLY A O 1
ATOM 727 N N . ILE A 1 93 ? 9.553 3.513 -3.156 1.00 94.62 93 ILE A N 1
ATOM 728 C CA . ILE A 1 93 ? 8.168 3.453 -3.625 1.00 94.62 93 ILE A CA 1
ATOM 729 C C . ILE A 1 93 ? 7.264 4.178 -2.630 1.00 94.62 93 ILE A C 1
ATOM 731 O O . ILE A 1 93 ? 7.275 3.841 -1.443 1.00 94.62 93 ILE A O 1
ATOM 735 N N . ASP A 1 94 ? 6.453 5.098 -3.138 1.00 96.31 94 ASP A N 1
ATOM 736 C CA . ASP A 1 94 ? 5.364 5.742 -2.411 1.00 96.31 94 ASP A CA 1
ATOM 737 C C . ASP A 1 94 ? 4.020 5.180 -2.878 1.00 96.31 94 ASP A C 1
ATOM 739 O O . ASP A 1 94 ? 3.811 4.947 -4.067 1.00 96.31 94 ASP A O 1
ATOM 743 N N . PHE A 1 95 ? 3.093 4.994 -1.943 1.00 97.12 95 PHE A N 1
ATOM 744 C CA . PHE A 1 95 ? 1.720 4.568 -2.179 1.00 97.12 95 PHE A CA 1
ATOM 745 C C . PHE A 1 95 ? 0.770 5.565 -1.523 1.00 97.12 95 PHE A C 1
ATOM 747 O O . PHE A 1 95 ? 0.905 5.880 -0.341 1.00 97.12 95 PHE A O 1
ATOM 754 N N . ALA A 1 96 ? -0.235 6.003 -2.267 1.00 97.06 96 ALA A N 1
ATOM 755 C CA . ALA A 1 96 ? -1.358 6.771 -1.749 1.00 97.06 96 ALA A CA 1
ATOM 756 C C . ALA A 1 96 ? -2.635 6.013 -2.086 1.00 97.06 96 ALA A C 1
ATOM 758 O O . ALA A 1 96 ? -2.805 5.571 -3.219 1.00 97.06 96 ALA A O 1
ATOM 759 N N . GLY A 1 97 ? -3.530 5.827 -1.125 1.00 96.50 97 GLY A N 1
ATOM 760 C CA . GLY A 1 97 ? -4.731 5.041 -1.365 1.00 96.50 97 GLY A CA 1
ATOM 761 C C . GLY A 1 97 ? -5.777 5.171 -0.282 1.00 96.50 97 GLY A C 1
ATOM 762 O O . GLY A 1 97 ? -5.683 6.017 0.609 1.00 96.50 97 GLY A O 1
ATOM 763 N N . SER A 1 98 ? -6.774 4.304 -0.356 1.00 94.75 98 SER A N 1
ATOM 764 C CA . SER A 1 98 ? -7.824 4.191 0.640 1.00 94.75 98 SER A CA 1
ATOM 765 C C . SER A 1 98 ? -8.120 2.746 1.003 1.00 94.75 98 SER A C 1
ATOM 767 O O . SER A 1 98 ? -7.708 1.802 0.325 1.00 94.75 98 SER A O 1
ATOM 769 N N . VAL A 1 99 ? -8.794 2.579 2.136 1.00 92.00 99 VAL A N 1
ATOM 770 C CA . VAL A 1 99 ? -9.130 1.282 2.716 1.00 92.00 99 VAL A CA 1
ATOM 771 C C . VAL A 1 99 ? -10.641 1.138 2.763 1.00 92.00 99 VAL A C 1
ATOM 773 O O . VAL A 1 99 ? -11.335 1.930 3.403 1.00 92.00 99 VAL A O 1
ATOM 776 N N . ASN A 1 100 ? -11.153 0.065 2.167 1.00 89.50 100 ASN A N 1
ATOM 777 C CA . ASN A 1 100 ? -12.560 -0.298 2.232 1.00 89.50 100 ASN A CA 1
ATOM 778 C C . ASN A 1 100 ? -12.719 -1.753 2.682 1.00 89.50 100 ASN A C 1
ATOM 780 O O . ASN A 1 100 ? -12.599 -2.693 1.900 1.00 89.50 100 ASN A O 1
ATOM 784 N N . LYS A 1 101 ? -13.044 -1.941 3.966 1.00 83.19 101 LYS A N 1
ATOM 785 C CA . LYS A 1 101 ? -13.240 -3.254 4.607 1.00 83.19 101 LYS A CA 1
ATOM 786 C C . LYS A 1 101 ? -12.026 -4.181 4.446 1.00 83.19 101 LYS A C 1
ATOM 788 O O . LYS A 1 101 ? -11.142 -4.173 5.294 1.00 83.19 101 LYS A O 1
ATOM 793 N N . ASN A 1 102 ? -12.021 -4.980 3.380 1.00 86.38 102 ASN A N 1
ATOM 794 C CA . ASN A 1 102 ? -11.044 -6.031 3.096 1.00 86.38 102 ASN A CA 1
ATOM 795 C C . ASN A 1 102 ? -10.203 -5.733 1.851 1.00 86.38 102 ASN A C 1
ATOM 797 O O . ASN A 1 102 ? -9.426 -6.592 1.433 1.00 86.38 102 ASN A O 1
ATOM 801 N N . THR A 1 103 ? -10.364 -4.546 1.268 1.00 93.25 103 THR A N 1
ATOM 802 C CA . THR A 1 103 ? -9.561 -4.072 0.147 1.00 93.25 103 THR A CA 1
ATOM 803 C C . THR A 1 103 ? -8.838 -2.785 0.516 1.00 93.25 103 THR A C 1
ATOM 805 O O . THR A 1 103 ? -9.337 -1.964 1.293 1.00 93.25 103 THR A O 1
ATOM 808 N N . MET A 1 104 ? -7.643 -2.624 -0.035 1.00 95.25 104 MET A N 1
ATOM 809 C CA . MET A 1 104 ? -6.918 -1.361 -0.084 1.00 95.25 104 MET A CA 1
ATOM 810 C C . MET A 1 104 ? -6.584 -1.082 -1.540 1.00 95.25 104 MET A C 1
ATOM 812 O O . MET A 1 104 ? -6.264 -2.012 -2.271 1.00 95.25 104 MET A O 1
ATOM 816 N N . SER A 1 105 ? -6.664 0.160 -1.982 1.00 97.25 105 SER A N 1
ATOM 817 C CA . SER A 1 105 ? -6.366 0.486 -3.377 1.00 97.25 105 SER A CA 1
ATOM 818 C C . SER A 1 105 ? -5.929 1.925 -3.522 1.00 97.25 105 SER A C 1
ATOM 820 O O . SER A 1 105 ? -6.306 2.771 -2.711 1.00 97.25 105 SER A O 1
ATOM 822 N N . GLY A 1 106 ? -5.191 2.225 -4.580 1.00 97.81 106 GLY A N 1
ATOM 823 C CA . GLY A 1 106 ? -4.791 3.590 -4.867 1.00 97.81 106 GLY A CA 1
ATOM 824 C C . GLY A 1 106 ? -3.756 3.681 -5.969 1.00 97.81 106 GLY A C 1
ATOM 825 O O . GLY A 1 106 ? -3.759 2.884 -6.904 1.00 97.81 106 GLY A O 1
ATOM 826 N N . THR A 1 107 ? -2.871 4.661 -5.851 1.00 98.31 107 THR A N 1
ATOM 827 C CA . THR A 1 107 ? -1.770 4.922 -6.774 1.00 98.31 107 THR A CA 1
ATOM 828 C C . THR A 1 107 ? -0.429 4.650 -6.115 1.00 98.31 107 THR A C 1
ATOM 830 O O . THR A 1 107 ? -0.308 4.689 -4.887 1.00 98.31 107 THR A O 1
ATOM 833 N N . PHE A 1 108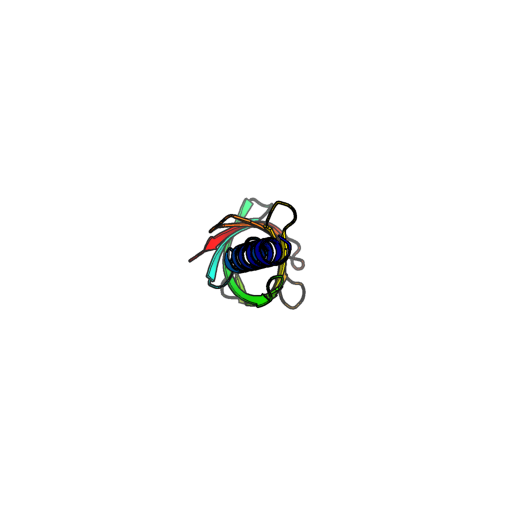 ? 0.586 4.389 -6.931 1.00 97.44 108 PHE A N 1
ATOM 834 C CA . PHE A 1 108 ? 1.967 4.295 -6.478 1.00 97.44 108 PHE A CA 1
ATOM 835 C C . PHE A 1 108 ? 2.916 5.064 -7.399 1.00 97.44 108 PHE A C 1
ATOM 837 O O . PHE A 1 108 ? 2.624 5.265 -8.580 1.00 97.44 108 PHE A O 1
ATOM 844 N N . THR A 1 109 ? 4.073 5.437 -6.859 1.00 97.00 109 THR A N 1
ATOM 845 C CA . THR A 1 109 ? 5.205 6.011 -7.591 1.00 97.00 109 THR A CA 1
ATOM 846 C C . THR A 1 109 ? 6.483 5.318 -7.137 1.00 97.00 109 THR A C 1
ATOM 848 O O . THR A 1 109 ? 6.821 5.342 -5.959 1.00 97.00 109 THR A O 1
ATOM 851 N N . ILE A 1 110 ? 7.192 4.691 -8.069 1.00 94.25 110 ILE A N 1
ATOM 852 C CA . ILE A 1 110 ? 8.550 4.171 -7.904 1.00 94.25 110 ILE A CA 1
ATOM 853 C C . ILE A 1 110 ? 9.501 5.253 -8.406 1.00 94.25 110 ILE A C 1
ATOM 855 O O . ILE A 1 110 ? 9.317 5.764 -9.508 1.00 94.25 110 ILE A O 1
ATOM 859 N N . PHE A 1 111 ? 10.506 5.615 -7.613 1.00 91.00 111 PHE A N 1
ATOM 860 C CA . PHE A 1 111 ? 11.394 6.728 -7.964 1.00 91.00 111 PHE A CA 1
ATOM 861 C C . PHE A 1 111 ? 12.568 6.312 -8.858 1.00 91.00 111 PHE A C 1
ATOM 863 O O . PHE A 1 111 ? 13.001 7.103 -9.694 1.00 91.00 111 PHE A O 1
ATOM 870 N N . GLU A 1 112 ? 13.062 5.076 -8.728 1.00 86.06 112 GLU A N 1
ATOM 871 C CA . GLU A 1 112 ? 14.187 4.560 -9.517 1.00 86.06 112 GLU A CA 1
ATOM 872 C C . GLU A 1 112 ? 14.003 3.064 -9.870 1.00 86.06 112 GLU A C 1
ATOM 874 O O . GLU A 1 112 ? 14.090 2.215 -8.977 1.00 86.06 112 GLU A O 1
ATOM 879 N N . PRO A 1 113 ? 13.774 2.713 -11.156 1.00 87.56 113 PRO A N 1
ATOM 880 C CA . PRO A 1 113 ? 13.446 3.622 -12.260 1.00 87.56 113 PRO A CA 1
ATOM 881 C C . PRO A 1 113 ? 12.110 4.342 -12.014 1.00 87.56 113 PRO A C 1
ATOM 883 O O . PRO A 1 113 ? 11.253 3.822 -11.303 1.00 87.56 113 PRO A O 1
ATOM 886 N N . LEU A 1 114 ? 11.930 5.524 -12.617 1.00 93.06 114 LEU A N 1
ATOM 887 C CA . LEU A 1 114 ? 10.674 6.263 -12.499 1.00 93.06 114 LEU A CA 1
ATOM 888 C C . LEU A 1 114 ? 9.537 5.462 -13.146 1.00 93.06 114 LEU A C 1
ATOM 890 O O . LEU A 1 114 ? 9.515 5.284 -14.364 1.00 93.06 114 LEU A O 1
ATOM 894 N N . ALA A 1 115 ? 8.602 5.006 -12.323 1.00 94.62 115 ALA A N 1
ATOM 895 C CA . ALA A 1 115 ? 7.404 4.296 -12.743 1.00 94.62 115 ALA A CA 1
ATOM 896 C C . ALA A 1 115 ? 6.231 4.682 -11.842 1.00 94.62 115 ALA A C 1
ATOM 898 O O . ALA A 1 115 ? 6.402 5.029 -10.678 1.00 94.62 115 ALA A O 1
ATOM 899 N N . GLU A 1 116 ? 5.023 4.615 -12.373 1.00 97.50 116 GLU A N 1
ATOM 900 C CA . GLU A 1 116 ? 3.805 4.945 -11.644 1.00 97.50 116 GLU A CA 1
ATOM 901 C C . GLU A 1 116 ? 2.665 4.049 -12.111 1.00 97.50 116 GLU A C 1
ATOM 903 O O . GLU A 1 116 ? 2.748 3.393 -13.156 1.00 97.50 116 GLU A O 1
ATOM 908 N N . GLY A 1 117 ? 1.600 4.018 -11.324 1.00 97.88 117 GLY A N 1
ATOM 909 C CA . GLY A 1 117 ? 0.438 3.224 -11.656 1.00 97.88 117 GLY A CA 1
ATOM 910 C C . GLY A 1 117 ? -0.579 3.171 -10.535 1.00 97.88 117 GLY A C 1
ATOM 911 O O . GLY A 1 117 ? -0.568 3.977 -9.601 1.00 97.88 117 GLY A O 1
ATOM 912 N N . THR A 1 118 ? -1.462 2.188 -10.635 1.00 98.44 118 THR A N 1
ATOM 913 C CA . THR A 1 118 ? -2.487 1.892 -9.636 1.00 98.44 118 THR A CA 1
ATOM 914 C C . THR A 1 118 ? -2.221 0.557 -8.972 1.00 98.44 118 THR A C 1
ATOM 916 O O . THR A 1 118 ? -1.595 -0.321 -9.558 1.00 98.44 118 THR A O 1
ATOM 919 N N . TRP A 1 119 ? -2.734 0.368 -7.769 1.00 97.81 119 TRP A N 1
ATOM 920 C CA . TRP A 1 119 ? -2.649 -0.906 -7.078 1.00 97.81 119 TRP A CA 1
ATOM 921 C C . TRP A 1 119 ? -3.964 -1.233 -6.382 1.00 97.81 119 TRP A C 1
ATOM 923 O O . TRP A 1 119 ? -4.703 -0.342 -5.959 1.00 97.81 119 TRP A O 1
ATOM 933 N N . GLU A 1 120 ? -4.230 -2.524 -6.240 1.00 97.88 120 GLU A N 1
ATOM 934 C CA . GLU A 1 120 ? -5.320 -3.059 -5.433 1.00 97.88 120 GLU A CA 1
ATOM 935 C C . GLU A 1 120 ? -4.773 -4.211 -4.599 1.00 97.88 120 GLU A C 1
ATOM 937 O O . GLU A 1 120 ? -4.082 -5.081 -5.121 1.00 97.88 120 GLU A O 1
ATOM 942 N N . ALA A 1 121 ? -5.056 -4.213 -3.302 1.00 97.31 121 ALA A N 1
ATOM 943 C CA . ALA A 1 121 ? -4.665 -5.263 -2.387 1.00 97.31 121 ALA A CA 1
ATOM 944 C C . ALA A 1 121 ? -5.861 -5.837 -1.639 1.00 97.31 121 ALA A C 1
ATOM 946 O O . ALA A 1 121 ? -6.687 -5.114 -1.078 1.00 97.31 121 ALA A O 1
ATOM 947 N N . THR A 1 122 ? -5.899 -7.159 -1.565 1.00 96.69 122 THR A N 1
ATOM 948 C CA . THR A 1 122 ? -6.884 -7.928 -0.811 1.00 96.69 122 THR A CA 1
ATOM 949 C C . THR A 1 122 ? -6.221 -8.576 0.386 1.00 96.69 122 THR A C 1
ATOM 951 O O . THR A 1 122 ? -5.116 -9.113 0.286 1.00 96.69 122 THR A O 1
ATOM 954 N N . ARG A 1 123 ? -6.897 -8.556 1.531 1.00 93.38 123 ARG A N 1
ATOM 955 C CA . ARG A 1 123 ? -6.416 -9.264 2.718 1.00 93.38 123 ARG A CA 1
ATOM 956 C C . ARG A 1 123 ? -6.363 -10.777 2.458 1.00 93.38 123 ARG A C 1
ATOM 958 O O . ARG A 1 123 ? -7.326 -11.330 1.926 1.00 93.38 123 ARG A O 1
ATOM 965 N N . ARG A 1 124 ? -5.260 -11.411 2.867 1.00 86.31 124 ARG A N 1
ATOM 966 C CA . ARG A 1 124 ? -5.079 -12.870 2.845 1.00 86.31 124 ARG A CA 1
ATOM 967 C C . ARG A 1 124 ? -5.792 -13.559 4.009 1.00 86.31 124 ARG A C 1
ATOM 969 O O . ARG A 1 124 ? -5.835 -12.963 5.112 1.00 86.31 124 ARG A O 1
#